Protein AF-A0A1S5Y0Y0-F1 (afdb_monomer_lite)

Foldseek 3Di:
DDDDDDDDDDDPPPPPDPQDQKDKDWDKDKDKDADDDDPDDDPWPRIKIKIWIWMWIQGSVFKIKIWIWIAMDIDDDPDDDRIWIWIWIGGPQKIKIATWDQDDPDCVPSNPFIFGGIWMWGHPDPDIDIDDDGWSDDWDDADPVVRRNTDDTHD

Sequence (155 aa):
MQATLVFSVLVLAVTLLPAQWVRVNGSFGASADAYRAVGNTARLPSETYRAVGRLSFVLADQIELPIELYLNSGQIGFQQPFNQFGITPRFGWLQLYGGWYSARVSDFTFGDLRILGGGAELSPGAFRLAVHYGYTRQARDPDTAYAFFGEYRRR

Structure (mmCIF, N/CA/C/O backbone):
data_AF-A0A1S5Y0Y0-F1
#
_entry.id   AF-A0A1S5Y0Y0-F1
#
loop_
_atom_site.group_PDB
_atom_site.id
_atom_site.type_symbol
_atom_site.label_atom_id
_atom_site.label_alt_id
_atom_site.label_comp_id
_atom_site.label_asym_id
_atom_site.label_entity_id
_atom_site.label_seq_id
_atom_site.pdbx_PDB_ins_code
_atom_site.Cartn_x
_atom_site.Cartn_y
_atom_site.Cartn_z
_atom_site.occupancy
_atom_site.B_iso_or_equiv
_atom_site.auth_seq_id
_atom_site.auth_comp_id
_atom_site.auth_asym_id
_atom_site.auth_atom_id
_atom_site.pdbx_PDB_model_num
ATOM 1 N N . MET A 1 1 ? 33.604 -34.747 51.280 1.00 46.19 1 MET A N 1
ATOM 2 C CA . MET A 1 1 ? 33.579 -33.286 51.031 1.00 46.19 1 MET A CA 1
ATOM 3 C C . MET A 1 1 ? 33.820 -33.123 49.532 1.00 46.19 1 MET A C 1
ATOM 5 O O . MET A 1 1 ? 34.779 -33.714 49.075 1.00 46.19 1 MET A O 1
ATOM 9 N N . GLN A 1 2 ? 32.993 -32.510 48.687 1.00 40.50 2 GLN A N 1
ATOM 10 C CA . GLN A 1 2 ? 32.084 -31.370 48.833 1.00 40.50 2 GLN A CA 1
ATOM 11 C C . GLN A 1 2 ? 30.900 -31.533 47.856 1.00 40.50 2 GLN A C 1
ATOM 13 O O . GLN A 1 2 ? 31.085 -32.039 46.753 1.00 40.50 2 GLN A O 1
ATOM 18 N N . ALA A 1 3 ? 29.704 -31.099 48.256 1.00 42.03 3 ALA A N 1
ATOM 19 C CA . ALA A 1 3 ? 28.566 -30.923 47.356 1.00 42.03 3 ALA A CA 1
ATOM 20 C C . ALA A 1 3 ? 28.472 -29.433 47.003 1.00 42.03 3 ALA A C 1
ATOM 22 O O . ALA A 1 3 ? 28.347 -28.601 47.902 1.00 42.03 3 ALA A O 1
ATOM 23 N N . THR A 1 4 ? 28.568 -29.093 45.719 1.00 48.62 4 THR A N 1
ATOM 24 C CA . THR A 1 4 ? 28.483 -27.706 45.243 1.00 48.62 4 THR A CA 1
ATOM 25 C C . THR A 1 4 ? 27.043 -27.410 44.836 1.00 48.62 4 THR A C 1
ATOM 27 O O . THR A 1 4 ? 26.561 -27.922 43.828 1.00 48.62 4 THR A O 1
ATOM 30 N N . LEU A 1 5 ? 26.347 -26.594 45.629 1.00 44.22 5 LEU A N 1
ATOM 31 C CA . LEU A 1 5 ? 25.025 -26.055 45.305 1.00 44.22 5 LEU A CA 1
ATOM 32 C C . LEU A 1 5 ? 25.194 -24.759 44.505 1.00 44.22 5 LEU A C 1
ATOM 34 O O . LEU A 1 5 ? 25.691 -23.764 45.029 1.00 44.22 5 LEU A O 1
ATOM 38 N N . VAL A 1 6 ? 24.771 -24.771 43.241 1.00 47.75 6 VAL A N 1
ATOM 39 C CA . VAL A 1 6 ? 24.681 -23.568 42.405 1.00 47.75 6 VAL A CA 1
ATOM 40 C C . VAL A 1 6 ? 23.259 -23.026 42.518 1.00 47.75 6 VAL A C 1
ATOM 42 O O . VAL A 1 6 ? 22.316 -23.631 42.015 1.00 47.75 6 VAL A O 1
ATOM 45 N N . PHE A 1 7 ? 23.103 -21.887 43.191 1.00 43.25 7 PHE A N 1
ATOM 46 C CA . PHE A 1 7 ? 21.859 -21.120 43.189 1.00 43.25 7 PHE A CA 1
ATOM 47 C C . PHE A 1 7 ? 21.900 -20.106 42.046 1.00 43.25 7 PHE A C 1
ATOM 49 O O . PHE A 1 7 ? 22.668 -19.146 42.079 1.00 43.25 7 PHE A O 1
ATOM 56 N N . SER A 1 8 ? 21.069 -20.316 41.028 1.00 40.03 8 SER A N 1
ATOM 57 C CA . SER A 1 8 ? 20.853 -19.356 39.945 1.00 40.03 8 SER A CA 1
ATOM 58 C C . SER A 1 8 ? 19.595 -18.547 40.252 1.00 40.03 8 SER A C 1
ATOM 60 O O . SER A 1 8 ? 18.484 -19.061 40.147 1.00 40.03 8 SER A O 1
ATOM 62 N N . VAL A 1 9 ? 19.754 -17.285 40.652 1.00 49.72 9 VAL A N 1
ATOM 63 C CA . VAL A 1 9 ? 18.627 -16.354 40.794 1.00 49.72 9 VAL A CA 1
ATOM 64 C C . VAL A 1 9 ? 18.427 -15.652 39.455 1.00 49.72 9 VAL A C 1
ATOM 66 O O . VAL A 1 9 ? 19.238 -14.823 39.049 1.00 49.72 9 VAL A O 1
ATOM 69 N N . LEU A 1 10 ? 17.349 -16.004 38.754 1.00 44.25 10 LEU A N 1
ATOM 70 C CA . LEU A 1 10 ? 16.913 -15.311 37.547 1.00 44.25 10 LEU A CA 1
ATOM 71 C C . LEU A 1 10 ? 16.090 -14.083 37.964 1.00 44.25 10 LEU A C 1
ATOM 73 O O . LEU A 1 10 ? 14.922 -14.206 38.328 1.00 44.25 10 LEU A O 1
ATOM 77 N N . VAL A 1 11 ? 16.694 -12.895 37.932 1.00 50.72 11 VAL A N 1
ATOM 78 C CA . VAL A 1 11 ? 15.962 -11.635 38.127 1.00 50.72 11 VAL A CA 1
ATOM 79 C C . VAL A 1 11 ? 15.317 -11.249 36.799 1.00 50.72 11 VAL A C 1
ATOM 81 O O . VAL A 1 11 ? 15.980 -10.749 35.892 1.00 50.72 11 VAL A O 1
ATOM 84 N N . LEU A 1 12 ? 14.014 -11.501 36.675 1.00 46.00 12 LEU A N 1
ATOM 85 C CA . LEU A 1 12 ? 13.221 -11.062 35.533 1.00 46.00 12 LEU A CA 1
ATOM 86 C C . LEU A 1 12 ? 12.853 -9.580 35.727 1.00 46.00 12 LEU A C 1
ATOM 88 O O . LEU A 1 12 ? 11.825 -9.248 36.315 1.00 46.00 12 LEU A O 1
ATOM 92 N N . ALA A 1 13 ? 13.714 -8.671 35.273 1.00 51.59 13 ALA A N 1
ATOM 93 C CA . ALA A 1 13 ? 13.368 -7.257 35.191 1.00 51.59 13 ALA A CA 1
ATOM 94 C C . ALA A 1 13 ? 12.415 -7.050 34.003 1.00 51.59 13 ALA A C 1
ATOM 96 O O . ALA A 1 13 ? 12.849 -6.920 32.860 1.00 51.59 13 ALA A O 1
ATOM 97 N N . VAL A 1 14 ? 11.106 -7.043 34.263 1.00 52.84 14 VAL A N 1
ATOM 98 C CA . VAL A 1 14 ? 10.107 -6.593 33.285 1.00 52.84 14 VAL A CA 1
ATOM 99 C C . VAL A 1 14 ? 10.161 -5.068 33.259 1.00 52.84 14 VAL A C 1
ATOM 101 O O . VAL A 1 14 ? 9.486 -4.386 34.026 1.00 52.84 14 VAL A O 1
ATOM 104 N N . THR A 1 15 ? 11.025 -4.514 32.415 1.00 54.38 15 THR A N 1
ATOM 105 C CA . THR A 1 15 ? 11.020 -3.083 32.117 1.00 54.38 15 THR A CA 1
ATOM 106 C C . THR A 1 15 ? 9.805 -2.775 31.246 1.00 54.38 15 THR A C 1
ATOM 108 O O . THR A 1 15 ? 9.744 -3.136 30.073 1.00 54.38 15 THR A O 1
ATOM 111 N N . LEU A 1 16 ? 8.809 -2.107 31.830 1.00 56.38 16 LEU A N 1
ATOM 112 C CA . LEU A 1 16 ? 7.716 -1.493 31.081 1.00 56.38 16 LEU A CA 1
ATOM 113 C C . LEU A 1 16 ? 8.324 -0.373 30.226 1.00 56.38 16 LEU A C 1
ATOM 115 O O . LEU A 1 16 ? 8.616 0.711 30.731 1.00 56.38 16 LEU A O 1
ATOM 119 N N . LEU A 1 17 ? 8.594 -0.657 28.949 1.00 61.50 17 LEU A N 1
ATOM 120 C CA . LEU A 1 17 ? 9.034 0.365 28.003 1.00 61.50 17 LEU A CA 1
ATOM 121 C C . LEU A 1 17 ? 7.972 1.478 27.976 1.00 61.50 17 LEU A C 1
ATOM 123 O O . LEU A 1 17 ? 6.784 1.164 27.863 1.00 61.50 17 LEU A O 1
ATOM 127 N N . PRO A 1 18 ? 8.360 2.761 28.094 1.00 58.91 18 PRO A N 1
ATOM 128 C CA . PRO A 1 18 ? 7.404 3.856 28.019 1.00 58.91 18 PRO A CA 1
ATOM 129 C C . PRO A 1 18 ? 6.663 3.771 26.685 1.00 58.91 18 PRO A C 1
ATOM 131 O O . PRO A 1 18 ? 7.292 3.566 25.643 1.00 58.91 18 PRO A O 1
ATOM 134 N N . ALA A 1 19 ? 5.334 3.902 26.729 1.00 59.78 19 ALA A N 1
ATOM 135 C CA . ALA A 1 19 ? 4.486 3.901 25.545 1.00 59.78 19 ALA A CA 1
ATOM 136 C C . ALA A 1 19 ? 5.020 4.944 24.554 1.00 59.78 19 ALA A C 1
ATOM 138 O O . ALA A 1 19 ? 4.961 6.150 24.801 1.00 59.78 19 ALA A O 1
ATOM 139 N N . GLN A 1 20 ? 5.615 4.471 23.462 1.00 68.06 20 GLN A N 1
ATOM 140 C CA . GLN A 1 20 ? 6.183 5.332 22.437 1.00 68.06 20 GLN A CA 1
ATOM 141 C C . GLN A 1 20 ? 5.007 5.955 21.691 1.00 68.06 20 GLN A C 1
ATOM 143 O O . GLN A 1 20 ? 4.276 5.257 20.996 1.00 68.06 20 GLN A O 1
ATOM 148 N N . TRP A 1 21 ? 4.786 7.260 21.862 1.00 71.88 21 TRP A N 1
ATOM 149 C CA . TRP A 1 21 ? 3.618 7.936 21.282 1.00 71.88 21 TRP A CA 1
ATOM 150 C C . TRP A 1 21 ? 3.587 7.861 19.755 1.00 71.88 21 TRP A C 1
ATOM 152 O O . TRP A 1 21 ? 2.508 7.871 19.167 1.00 71.88 21 TRP A O 1
ATOM 162 N N . VAL A 1 22 ? 4.756 7.737 19.122 1.00 83.25 22 VAL A N 1
ATOM 163 C CA . VAL A 1 22 ? 4.897 7.478 17.691 1.00 83.25 22 VAL A CA 1
ATOM 164 C C . VAL A 1 22 ? 6.012 6.460 17.481 1.00 83.25 22 VAL A C 1
ATOM 166 O O . VAL A 1 22 ? 7.148 6.673 17.902 1.00 83.25 22 VAL A O 1
ATOM 169 N N . ARG A 1 23 ? 5.694 5.368 16.794 1.00 86.38 23 ARG A N 1
ATOM 170 C CA . ARG A 1 23 ? 6.641 4.368 16.306 1.00 86.38 23 ARG A CA 1
ATOM 171 C C . ARG A 1 23 ? 6.559 4.345 14.788 1.00 86.38 23 ARG A C 1
ATOM 173 O O . ARG A 1 23 ? 5.473 4.284 14.226 1.00 86.38 23 ARG A O 1
ATOM 180 N N . VAL A 1 24 ? 7.705 4.378 14.121 1.00 86.81 24 VAL A N 1
ATOM 181 C CA . VAL A 1 24 ? 7.774 4.306 12.659 1.00 86.81 24 VAL A CA 1
ATOM 182 C C . VAL A 1 24 ? 8.566 3.071 12.282 1.00 86.81 24 VAL A C 1
ATOM 184 O O . VAL A 1 24 ? 9.714 2.921 12.690 1.00 86.81 24 VAL A O 1
ATOM 187 N N . ASN A 1 25 ? 7.946 2.192 11.506 1.00 88.69 25 ASN A N 1
ATOM 188 C CA . ASN A 1 25 ? 8.585 1.020 10.929 1.00 88.69 25 ASN A CA 1
ATOM 189 C C . ASN A 1 25 ? 8.506 1.121 9.413 1.00 88.69 25 ASN A C 1
ATOM 191 O O . ASN A 1 25 ? 7.572 1.701 8.873 1.00 88.69 25 ASN A O 1
ATOM 195 N N . GLY A 1 26 ? 9.454 0.540 8.697 1.00 87.00 26 GLY A N 1
ATOM 196 C CA . GLY A 1 26 ? 9.364 0.544 7.251 1.00 87.00 26 GLY A CA 1
ATOM 197 C C . GLY A 1 26 ? 10.529 -0.129 6.567 1.00 87.00 26 GLY A C 1
ATOM 198 O O . GLY A 1 26 ? 11.537 -0.463 7.183 1.00 87.00 26 GLY A O 1
ATOM 199 N N . SER A 1 27 ? 10.370 -0.311 5.266 1.00 89.88 27 SER A N 1
ATOM 200 C CA . SER A 1 27 ? 11.397 -0.811 4.369 1.00 89.88 27 SER A CA 1
ATOM 201 C C . SER A 1 27 ? 11.421 0.061 3.127 1.00 89.88 27 SER A C 1
ATOM 203 O O . SER A 1 27 ? 10.373 0.333 2.539 1.00 89.88 27 SER A O 1
ATOM 205 N N . PHE A 1 28 ? 12.612 0.446 2.698 1.00 89.31 28 PHE A N 1
ATOM 206 C CA . PHE A 1 28 ? 12.827 1.079 1.409 1.00 89.31 28 PHE A CA 1
ATOM 207 C C . PHE A 1 28 ? 13.798 0.217 0.607 1.00 89.31 28 PHE A C 1
ATOM 209 O O . PHE A 1 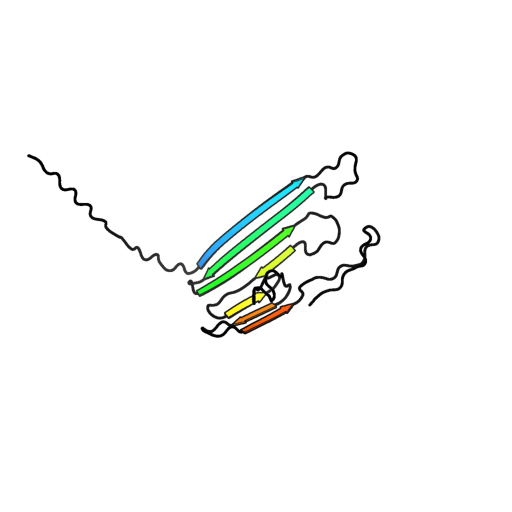28 ? 14.844 -0.175 1.119 1.00 89.31 28 PHE A O 1
ATOM 216 N N . GLY A 1 29 ? 13.443 -0.099 -0.633 1.00 89.00 29 GLY A N 1
ATOM 217 C CA . GLY A 1 29 ? 14.271 -0.870 -1.549 1.00 89.00 29 GLY A CA 1
ATOM 218 C C . GLY A 1 29 ? 14.333 -0.186 -2.903 1.00 89.00 29 GLY A C 1
ATOM 219 O O . GLY A 1 29 ? 13.307 0.226 -3.432 1.00 89.00 29 GLY A O 1
ATOM 220 N N . ALA A 1 30 ? 15.527 -0.086 -3.475 1.00 88.38 30 ALA A N 1
ATOM 221 C CA . ALA A 1 30 ? 15.737 0.385 -4.836 1.00 88.38 30 ALA A CA 1
ATOM 222 C C . ALA A 1 30 ? 16.521 -0.670 -5.623 1.00 88.38 30 ALA A C 1
ATOM 224 O O . ALA A 1 30 ? 17.383 -1.349 -5.070 1.00 88.38 30 ALA A O 1
ATOM 225 N N . SER A 1 31 ? 16.212 -0.823 -6.906 1.00 85.50 31 SER A N 1
ATOM 226 C CA . SER A 1 31 ? 16.883 -1.754 -7.814 1.00 85.50 31 SER A CA 1
ATOM 227 C C . SER A 1 31 ? 17.039 -1.129 -9.195 1.00 85.50 31 SER A C 1
ATOM 229 O O . SER A 1 31 ? 16.220 -0.304 -9.605 1.00 85.50 31 SER A O 1
ATOM 231 N N . ALA A 1 32 ? 18.108 -1.513 -9.885 1.00 87.06 32 ALA A N 1
ATOM 232 C CA . ALA A 1 32 ? 18.410 -1.097 -11.242 1.00 87.06 32 ALA A CA 1
ATOM 233 C C . ALA A 1 32 ? 18.791 -2.337 -12.055 1.00 87.06 32 ALA A C 1
ATOM 235 O O . ALA A 1 32 ? 19.643 -3.116 -11.628 1.00 87.06 32 ALA A O 1
ATOM 236 N N . ASP A 1 33 ? 18.161 -2.513 -13.209 1.00 84.50 33 ASP A N 1
ATOM 237 C CA . ASP A 1 33 ? 18.356 -3.647 -14.102 1.00 84.50 33 ASP A CA 1
ATOM 238 C C . ASP A 1 33 ? 18.826 -3.134 -15.466 1.00 84.50 33 ASP A C 1
ATOM 240 O O . ASP A 1 33 ? 18.226 -2.213 -16.022 1.00 84.50 33 ASP A O 1
ATOM 244 N N . ALA A 1 34 ? 19.881 -3.739 -16.013 1.00 86.88 34 ALA A N 1
ATOM 245 C CA . ALA A 1 34 ? 20.384 -3.447 -17.353 1.00 86.88 34 ALA A CA 1
ATOM 246 C C . ALA A 1 34 ? 20.162 -4.655 -18.273 1.00 86.88 34 ALA A C 1
ATOM 248 O O . ALA A 1 34 ? 20.489 -5.788 -17.914 1.00 86.88 34 ALA A O 1
ATOM 249 N N . TYR A 1 35 ? 19.619 -4.422 -19.466 1.00 81.50 35 TYR A N 1
ATOM 250 C CA . TYR A 1 35 ? 19.274 -5.466 -20.427 1.00 81.50 35 TYR A CA 1
ATOM 251 C C . TYR A 1 35 ? 19.889 -5.203 -21.804 1.00 81.50 35 TYR A C 1
ATOM 253 O O . TYR A 1 35 ? 19.818 -4.101 -22.345 1.00 81.50 35 TYR A O 1
ATOM 261 N N . ARG A 1 36 ? 20.453 -6.254 -22.414 1.00 85.81 36 ARG A N 1
ATOM 262 C CA . ARG A 1 36 ? 20.989 -6.219 -23.781 1.00 85.81 36 ARG A CA 1
ATOM 263 C C . ARG A 1 36 ? 20.561 -7.460 -24.557 1.00 85.81 36 ARG A C 1
ATOM 265 O O . ARG A 1 36 ? 20.884 -8.576 -24.162 1.00 85.81 36 ARG A O 1
ATOM 272 N N . ALA A 1 37 ? 19.895 -7.262 -25.693 1.00 83.75 37 ALA A N 1
ATOM 273 C CA . ALA A 1 37 ? 19.599 -8.334 -26.640 1.00 83.75 37 ALA A CA 1
ATOM 274 C C . ALA A 1 37 ? 20.729 -8.463 -27.675 1.00 83.75 37 ALA A C 1
ATOM 276 O O . ALA A 1 37 ? 21.220 -7.461 -28.192 1.00 83.75 37 ALA A O 1
ATOM 277 N N . VAL A 1 38 ? 21.136 -9.695 -27.987 1.00 83.06 38 VAL A N 1
ATOM 278 C CA . VAL A 1 38 ? 22.095 -10.003 -29.060 1.00 83.06 38 VAL A CA 1
ATOM 279 C C . VAL A 1 38 ? 21.413 -10.952 -30.038 1.00 83.06 38 VAL A C 1
ATOM 281 O O . VAL A 1 38 ? 20.886 -11.982 -29.628 1.00 83.06 38 VAL A O 1
ATOM 284 N N . GLY A 1 39 ? 21.386 -10.590 -31.322 1.00 82.50 39 GLY A N 1
ATOM 285 C CA . GLY A 1 39 ? 20.808 -11.419 -32.388 1.00 82.50 39 GLY A CA 1
ATOM 286 C C . GLY A 1 39 ? 19.275 -11.420 -32.491 1.00 82.50 39 GLY A C 1
ATOM 287 O O . GLY A 1 39 ? 18.755 -11.996 -33.436 1.00 82.50 39 GLY A O 1
ATOM 288 N N . ASN A 1 40 ? 18.555 -10.752 -31.582 1.00 81.38 40 ASN A N 1
ATOM 289 C CA . ASN A 1 40 ? 17.092 -10.611 -31.591 1.00 81.38 40 ASN A CA 1
ATOM 290 C C . ASN A 1 40 ? 16.680 -9.158 -31.298 1.00 81.38 40 ASN A C 1
ATOM 292 O O . ASN A 1 40 ? 17.439 -8.410 -30.681 1.00 81.38 40 ASN A O 1
ATOM 296 N N . THR A 1 41 ? 15.459 -8.767 -31.677 1.00 76.31 41 THR A N 1
ATOM 297 C CA . THR A 1 41 ? 14.877 -7.467 -31.298 1.00 76.31 41 THR A CA 1
ATOM 298 C C . THR A 1 41 ? 14.707 -7.377 -29.779 1.00 76.31 41 THR A C 1
ATOM 300 O O . THR A 1 41 ? 14.178 -8.306 -29.163 1.00 76.31 41 THR A O 1
ATOM 303 N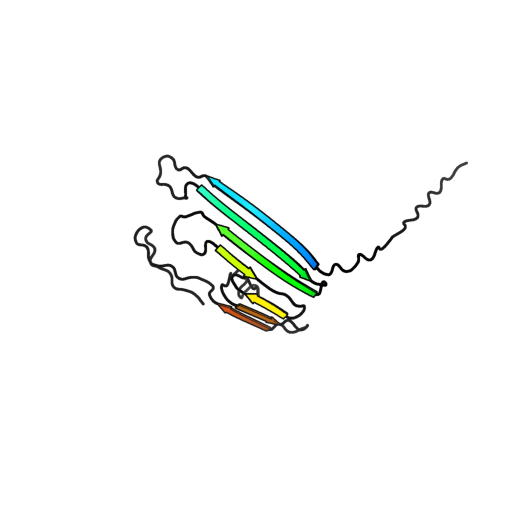 N . ALA A 1 42 ? 15.130 -6.265 -29.172 1.00 73.19 42 ALA A N 1
ATOM 304 C CA . ALA A 1 42 ? 15.018 -6.052 -27.731 1.00 73.19 42 ALA A CA 1
ATOM 305 C C . ALA A 1 42 ? 13.550 -6.085 -27.271 1.00 73.19 42 ALA A C 1
ATOM 307 O O . ALA A 1 42 ? 12.695 -5.418 -27.847 1.00 73.19 42 ALA A O 1
ATOM 308 N N . ARG A 1 43 ? 13.267 -6.887 -26.235 1.00 72.12 43 ARG A N 1
ATOM 309 C CA . ARG A 1 43 ? 11.924 -7.064 -25.644 1.00 72.12 43 ARG A CA 1
ATOM 310 C C . ARG A 1 43 ? 11.805 -6.519 -24.222 1.00 72.12 43 ARG A C 1
ATOM 312 O O . ARG A 1 43 ? 10.731 -6.611 -23.639 1.00 72.12 43 ARG A O 1
ATOM 319 N N . LEU A 1 44 ? 12.901 -5.993 -23.671 1.00 72.94 44 LEU A N 1
ATOM 320 C CA . LEU A 1 44 ? 12.983 -5.304 -22.378 1.00 72.94 44 LEU A CA 1
ATOM 321 C C . LEU A 1 44 ? 13.728 -3.972 -22.579 1.00 72.94 44 LEU A C 1
ATOM 323 O O . LEU A 1 44 ? 14.578 -3.903 -23.476 1.00 72.94 44 LEU A O 1
ATOM 327 N N . PRO A 1 45 ? 13.387 -2.916 -21.817 1.00 74.88 45 PRO A N 1
ATOM 328 C CA . PRO A 1 45 ? 14.089 -1.646 -21.919 1.00 74.88 45 PRO A CA 1
ATOM 329 C C . PRO A 1 45 ? 15.540 -1.857 -21.494 1.00 74.88 45 PRO A C 1
ATOM 331 O O . PRO A 1 45 ? 15.814 -2.687 -20.626 1.00 74.88 45 PRO A O 1
ATOM 334 N N . SER A 1 46 ? 16.470 -1.124 -22.104 1.00 77.12 46 SER A N 1
ATOM 335 C CA . SER A 1 46 ? 17.904 -1.293 -21.840 1.00 77.12 46 SER A CA 1
ATOM 336 C C . SER A 1 46 ? 18.272 -1.035 -20.383 1.00 77.12 46 SER A C 1
ATOM 338 O O . SER A 1 46 ? 19.202 -1.653 -19.875 1.00 77.12 46 SER A O 1
ATOM 340 N N . GLU A 1 47 ? 17.533 -0.150 -19.717 1.00 80.81 47 GLU A N 1
ATOM 341 C CA . GLU A 1 47 ? 17.711 0.207 -18.316 1.00 80.81 47 GLU A CA 1
ATOM 342 C C . GLU A 1 47 ? 16.336 0.315 -17.650 1.00 80.81 47 GLU A C 1
ATOM 344 O O . GLU A 1 47 ? 15.399 0.890 -18.206 1.00 80.81 47 GLU A O 1
ATOM 349 N N . THR A 1 48 ? 16.191 -0.275 -16.468 1.00 81.44 48 THR A N 1
ATOM 350 C CA . THR A 1 48 ? 14.977 -0.211 -15.650 1.00 81.44 48 THR A CA 1
ATOM 351 C C . THR A 1 48 ? 15.360 0.119 -14.222 1.00 81.44 48 THR A C 1
ATOM 353 O O . THR A 1 48 ? 16.184 -0.568 -13.630 1.00 81.44 48 THR A O 1
ATOM 356 N N . TYR A 1 49 ? 14.732 1.136 -13.643 1.00 84.62 49 TYR A N 1
ATOM 357 C CA . TYR A 1 49 ? 14.917 1.512 -12.245 1.00 84.62 49 TYR A CA 1
ATOM 358 C C . TYR A 1 49 ? 13.606 1.313 -11.489 1.00 84.62 49 TYR A C 1
ATOM 360 O O . TYR A 1 49 ? 12.539 1.713 -11.955 1.00 84.62 49 TYR A O 1
ATOM 368 N N . ARG A 1 50 ? 13.673 0.697 -10.311 1.00 85.06 50 ARG A N 1
ATOM 369 C CA . ARG A 1 50 ? 12.511 0.427 -9.457 1.00 85.06 50 ARG A CA 1
ATOM 370 C C . ARG A 1 50 ? 12.814 0.873 -8.039 1.00 85.06 50 ARG A C 1
ATOM 372 O O . ARG A 1 50 ? 13.877 0.549 -7.518 1.00 85.06 50 ARG A O 1
ATOM 379 N N . ALA A 1 51 ? 11.877 1.559 -7.401 1.00 86.06 51 ALA A N 1
ATOM 380 C CA . ALA A 1 51 ? 11.946 1.918 -5.992 1.00 86.06 51 ALA A CA 1
ATOM 381 C C . ALA A 1 51 ? 10.635 1.554 -5.289 1.00 86.06 51 ALA A C 1
ATOM 383 O O . ALA A 1 51 ? 9.547 1.799 -5.803 1.00 86.06 51 ALA A O 1
ATOM 384 N N . VAL A 1 52 ? 10.740 0.959 -4.107 1.00 87.06 52 VAL A N 1
ATOM 385 C CA . VAL A 1 52 ? 9.613 0.511 -3.292 1.00 87.06 52 VAL A CA 1
ATOM 386 C C . VAL A 1 52 ? 9.824 1.004 -1.872 1.00 87.06 52 VAL A C 1
ATOM 388 O O . VAL A 1 52 ? 10.769 0.599 -1.200 1.00 87.06 52 VAL A O 1
ATOM 391 N N . GLY A 1 53 ? 8.936 1.873 -1.412 1.00 88.00 53 GLY A N 1
ATOM 392 C CA . GLY A 1 53 ? 8.856 2.326 -0.032 1.00 88.00 53 GLY A CA 1
ATOM 393 C C . GLY A 1 53 ? 7.617 1.753 0.643 1.00 88.00 53 GLY A C 1
ATOM 394 O O . GLY A 1 53 ? 6.517 1.828 0.104 1.00 88.00 53 GLY A O 1
ATOM 395 N N . ARG A 1 54 ? 7.788 1.197 1.838 1.00 89.00 54 ARG A N 1
ATOM 396 C CA . ARG A 1 54 ? 6.701 0.827 2.746 1.00 89.00 54 ARG A CA 1
ATOM 397 C C . ARG A 1 54 ? 6.997 1.454 4.093 1.00 89.00 54 ARG A C 1
ATOM 399 O O . ARG A 1 54 ? 8.028 1.148 4.681 1.00 89.00 54 ARG A O 1
ATOM 406 N N . LEU A 1 55 ? 6.127 2.333 4.561 1.00 88.44 55 LEU A N 1
ATOM 407 C CA . LEU A 1 55 ? 6.252 3.010 5.847 1.00 88.44 55 LEU A CA 1
ATOM 408 C C . LEU A 1 55 ? 4.990 2.722 6.651 1.00 88.44 55 LEU A C 1
ATOM 410 O O . LEU A 1 55 ? 3.903 2.901 6.133 1.00 88.44 55 LEU A O 1
ATOM 414 N N . SER A 1 56 ? 5.109 2.282 7.894 1.00 87.81 56 SER A N 1
ATOM 415 C CA . SER A 1 56 ? 4.004 2.114 8.835 1.00 87.81 56 SER A CA 1
ATOM 416 C C . SER A 1 56 ? 4.247 3.022 10.032 1.00 87.81 56 SER A C 1
ATOM 418 O O . SER A 1 56 ? 5.229 2.861 10.763 1.00 87.81 56 SER A O 1
ATOM 420 N N . PHE A 1 57 ? 3.369 4.008 10.201 1.00 86.81 57 PHE A N 1
ATOM 421 C CA . PHE A 1 57 ? 3.354 4.875 11.374 1.00 86.81 57 PHE A CA 1
ATOM 422 C C . PHE A 1 57 ? 2.347 4.318 12.376 1.00 86.81 57 PHE A C 1
ATOM 424 O O . PHE A 1 57 ? 1.157 4.251 12.088 1.00 86.81 57 PHE A O 1
ATOM 431 N N . VAL A 1 58 ? 2.822 3.942 13.555 1.00 86.38 58 VAL A N 1
ATOM 432 C CA . VAL A 1 58 ? 2.000 3.502 14.678 1.00 86.38 58 VAL A CA 1
ATOM 433 C C . VAL A 1 58 ? 1.946 4.639 15.691 1.00 86.38 58 VAL A C 1
ATOM 435 O O . VAL A 1 58 ? 2.971 5.013 16.260 1.00 86.38 58 VAL A O 1
ATOM 438 N N . LEU A 1 59 ? 0.766 5.216 15.901 1.00 83.88 59 LEU A N 1
ATOM 439 C CA . LEU A 1 59 ? 0.540 6.271 16.885 1.00 83.88 59 LEU A CA 1
ATOM 440 C C . LEU A 1 59 ? -0.186 5.681 18.094 1.00 83.88 59 LEU A C 1
ATOM 442 O O . LEU A 1 59 ? -1.253 5.076 17.954 1.00 83.88 59 LEU A O 1
ATOM 446 N N . ALA A 1 60 ? 0.402 5.882 19.275 1.00 79.56 60 ALA A N 1
ATOM 447 C CA . ALA A 1 60 ? -0.135 5.482 20.577 1.00 79.56 60 ALA A CA 1
ATOM 448 C C . ALA A 1 60 ? -0.656 4.027 20.642 1.00 79.56 60 ALA A C 1
ATOM 450 O O . ALA A 1 60 ? -1.629 3.758 21.340 1.00 79.56 60 ALA A O 1
ATOM 451 N N . ASP A 1 61 ? -0.048 3.110 19.877 1.00 74.44 61 ASP A N 1
ATOM 452 C CA . ASP A 1 61 ? -0.437 1.694 19.720 1.00 74.44 61 ASP A CA 1
ATOM 453 C C . ASP A 1 61 ? -1.904 1.438 19.291 1.00 74.44 61 ASP A C 1
ATOM 455 O O . ASP A 1 61 ? -2.366 0.299 19.281 1.00 74.44 61 ASP A O 1
ATOM 459 N N . GLN A 1 62 ? -2.645 2.480 18.902 1.00 75.81 62 GLN A N 1
ATOM 460 C CA . GLN A 1 62 ? -4.065 2.399 18.531 1.00 75.81 62 GLN A CA 1
ATOM 461 C C . GLN A 1 62 ? -4.307 2.655 17.045 1.00 75.81 62 GLN A C 1
ATOM 463 O O . GLN A 1 62 ? -5.287 2.160 16.480 1.00 75.81 62 GLN A O 1
ATOM 468 N N . ILE A 1 63 ? -3.435 3.454 16.429 1.00 80.50 63 ILE A N 1
ATOM 469 C CA . ILE A 1 63 ? -3.588 3.914 15.054 1.00 80.50 63 ILE A CA 1
ATOM 470 C C . ILE A 1 63 ? -2.394 3.429 14.251 1.00 80.50 63 ILE A C 1
ATOM 472 O O . ILE A 1 63 ? -1.263 3.788 14.565 1.00 80.50 63 ILE A O 1
ATOM 476 N N . GLU A 1 64 ? -2.646 2.655 13.202 1.00 84.12 64 GLU A N 1
ATOM 477 C CA . GLU A 1 64 ? -1.620 2.217 12.259 1.00 84.12 64 GLU A CA 1
ATOM 478 C C . GLU A 1 64 ? -1.871 2.847 10.886 1.00 84.12 64 GLU A C 1
ATOM 480 O O . GLU A 1 64 ? -2.964 2.754 10.331 1.00 84.12 64 GLU A O 1
ATOM 485 N N . LEU A 1 65 ? -0.859 3.509 10.329 1.00 85.38 65 LEU A N 1
ATOM 486 C CA . LEU A 1 65 ? -0.906 4.191 9.038 1.00 85.38 65 LEU A CA 1
ATOM 487 C C . LEU A 1 65 ? 0.178 3.604 8.121 1.00 85.38 65 LEU A C 1
ATOM 489 O O . LEU A 1 65 ? 1.273 4.168 8.024 1.00 85.38 65 LEU A O 1
ATOM 493 N N . PRO A 1 66 ? -0.096 2.471 7.456 1.00 85.94 66 PRO A N 1
ATOM 494 C CA . PRO A 1 66 ? 0.736 1.959 6.387 1.00 85.94 66 PRO A CA 1
ATOM 495 C C . PRO A 1 66 ? 0.571 2.824 5.131 1.00 85.94 66 PRO A C 1
ATOM 497 O O . PRO A 1 66 ? -0.537 3.082 4.648 1.00 85.94 66 PRO A O 1
ATOM 500 N N . ILE A 1 67 ? 1.706 3.254 4.602 1.00 85.25 67 ILE A N 1
ATOM 501 C CA . ILE A 1 67 ? 1.889 4.014 3.378 1.00 85.25 67 ILE A CA 1
ATOM 502 C C . ILE A 1 67 ? 2.784 3.183 2.465 1.00 85.25 67 ILE A C 1
ATOM 504 O O . ILE A 1 67 ? 3.898 2.801 2.834 1.00 85.25 67 ILE A O 1
ATOM 508 N N . GLU A 1 68 ? 2.303 2.930 1.255 1.00 83.81 68 GLU A N 1
ATOM 509 C CA . GLU A 1 68 ? 3.048 2.228 0.217 1.00 83.81 68 GLU A CA 1
ATOM 510 C C . GLU A 1 68 ? 3.316 3.162 -0.957 1.00 83.81 68 GLU A C 1
ATOM 512 O O . GLU A 1 68 ? 2.403 3.812 -1.473 1.00 83.81 68 GLU A O 1
ATOM 517 N N . LEU A 1 69 ? 4.567 3.187 -1.405 1.00 83.88 69 LEU A N 1
ATOM 518 C CA . LEU A 1 69 ? 5.011 3.881 -2.600 1.00 83.88 69 LEU A CA 1
ATOM 519 C C . LEU A 1 69 ? 5.752 2.893 -3.496 1.00 83.88 69 LEU A C 1
ATOM 521 O O . LEU A 1 69 ? 6.753 2.304 -3.096 1.00 83.88 69 LEU A O 1
ATOM 525 N N . TYR A 1 70 ? 5.282 2.736 -4.722 1.00 83.12 70 TYR A N 1
ATOM 526 C CA . TYR A 1 70 ? 5.958 1.965 -5.756 1.00 83.12 70 TYR A CA 1
ATOM 527 C C . TYR A 1 70 ? 6.271 2.899 -6.914 1.00 83.12 70 TYR A C 1
ATOM 529 O O . TYR A 1 70 ? 5.345 3.535 -7.404 1.00 83.12 70 TYR A O 1
ATOM 537 N N . LEU A 1 71 ? 7.534 2.988 -7.328 1.00 79.44 71 LEU A N 1
ATOM 538 C CA . LEU A 1 71 ? 8.007 3.778 -8.464 1.00 79.44 71 LEU A CA 1
ATOM 539 C C . LEU A 1 71 ? 8.765 2.866 -9.433 1.00 79.44 71 LEU A C 1
ATOM 541 O O . LEU A 1 71 ? 9.612 2.078 -9.008 1.00 79.44 71 LEU A O 1
ATOM 545 N N . ASN A 1 72 ? 8.498 2.982 -10.730 1.00 76.69 72 ASN A N 1
ATOM 546 C CA . ASN A 1 72 ? 9.172 2.199 -11.765 1.00 7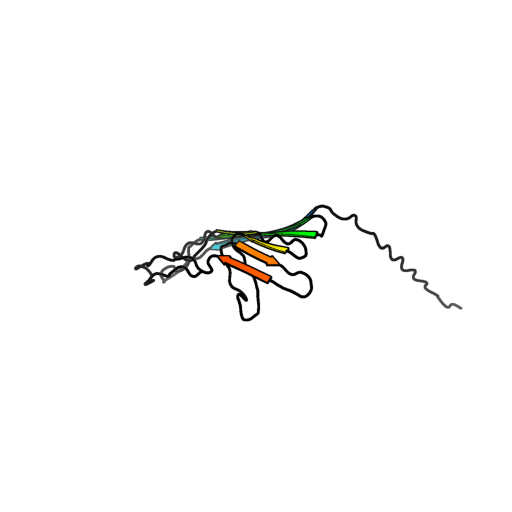6.69 72 ASN A CA 1
ATOM 547 C C . ASN A 1 72 ? 9.370 3.033 -13.042 1.00 76.69 72 ASN A C 1
ATOM 549 O O . ASN A 1 72 ? 8.445 3.705 -13.494 1.00 76.69 72 ASN A O 1
ATOM 553 N N . SER A 1 73 ? 10.571 2.981 -13.621 1.00 73.06 73 SER A N 1
ATOM 554 C CA . SER A 1 73 ? 10.949 3.693 -14.849 1.00 73.06 73 SER A CA 1
ATOM 555 C C . SER A 1 73 ? 11.084 2.799 -1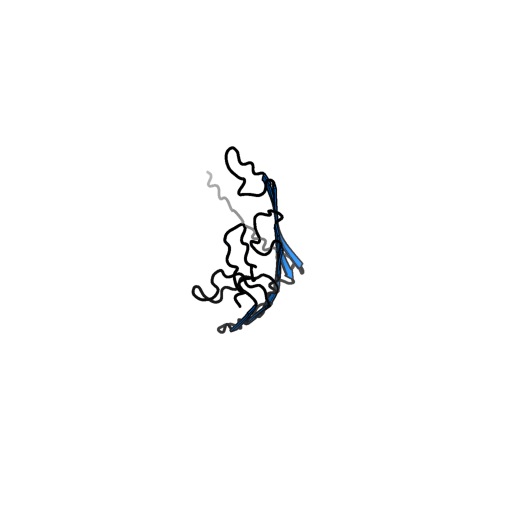6.089 1.00 73.06 73 SER A C 1
ATOM 557 O O . SER A 1 73 ? 11.294 3.318 -17.183 1.00 73.06 73 SER A O 1
ATOM 559 N N . GLY A 1 74 ? 10.966 1.474 -15.955 1.00 64.19 74 GLY A N 1
ATOM 560 C CA . GLY A 1 74 ? 11.096 0.541 -17.076 1.00 64.19 74 GLY A CA 1
ATOM 561 C C . GLY A 1 74 ? 9.946 0.671 -18.077 1.00 64.19 74 GLY A C 1
ATOM 562 O O . GLY A 1 74 ? 8.832 0.228 -17.809 1.00 64.19 74 GLY A O 1
ATOM 563 N N . GLN A 1 75 ? 10.215 1.255 -19.248 1.00 56.81 75 GLN A N 1
ATOM 564 C CA . GLN A 1 75 ? 9.269 1.367 -20.363 1.00 56.81 75 GLN A CA 1
ATOM 565 C C . GLN A 1 75 ? 9.436 0.224 -21.367 1.00 56.81 75 GLN A C 1
ATOM 567 O O . GLN A 1 75 ? 10.345 0.291 -22.186 1.00 56.81 75 GLN A O 1
ATOM 572 N N . ILE A 1 76 ? 8.524 -0.755 -21.393 1.00 47.25 76 ILE A N 1
ATOM 573 C CA . ILE A 1 76 ? 8.126 -1.411 -22.653 1.00 47.25 76 ILE A CA 1
ATOM 574 C C . ILE A 1 76 ? 6.619 -1.617 -22.667 1.00 47.25 76 ILE A C 1
ATOM 576 O O . ILE A 1 76 ? 6.076 -2.450 -21.944 1.00 47.25 76 ILE A O 1
ATOM 580 N N . GLY A 1 77 ? 5.961 -0.851 -23.538 1.00 51.44 77 GLY A N 1
ATOM 581 C CA . GLY A 1 77 ? 4.522 -0.913 -23.762 1.00 51.44 77 GLY A CA 1
ATOM 582 C C . GLY A 1 77 ? 3.711 -0.334 -22.604 1.00 51.44 77 GLY A C 1
ATOM 583 O O . GLY A 1 77 ? 4.142 -0.315 -21.456 1.00 51.44 77 GLY A O 1
ATOM 584 N N . PHE A 1 78 ? 2.514 0.154 -22.914 1.00 48.38 78 PHE A N 1
ATOM 585 C CA . PHE A 1 78 ? 1.557 0.800 -22.010 1.00 48.38 78 PHE A CA 1
ATOM 586 C C . PHE A 1 78 ? 0.986 -0.139 -20.918 1.00 48.38 78 PHE A C 1
ATOM 588 O O . PHE A 1 78 ? -0.228 -0.291 -20.765 1.00 48.38 78 PHE A O 1
ATOM 595 N N . GLN A 1 79 ? 1.844 -0.793 -20.130 1.00 53.25 79 GLN A N 1
ATOM 596 C CA . GLN A 1 79 ? 1.464 -1.743 -19.091 1.00 53.25 79 GLN A CA 1
ATOM 597 C C . GLN A 1 79 ? 1.383 -1.119 -17.688 1.00 53.25 79 GLN A C 1
ATOM 599 O O . GLN A 1 79 ? 2.114 -1.511 -16.794 1.00 53.25 79 GLN A O 1
ATOM 604 N N . GLN A 1 80 ? 0.398 -0.234 -17.487 1.00 57.81 80 GLN A N 1
ATOM 605 C CA . GLN A 1 80 ? -0.201 0.133 -16.184 1.00 57.81 80 GLN A CA 1
ATOM 606 C C . GLN A 1 80 ? 0.763 0.661 -15.081 1.00 57.81 80 GLN A C 1
ATOM 608 O O . GLN A 1 80 ? 1.957 0.818 -15.296 1.00 57.81 80 GLN A O 1
ATOM 613 N N . PRO A 1 81 ? 0.215 1.149 -13.954 1.00 54.06 81 PRO A N 1
ATOM 614 C CA . PRO A 1 81 ? 0.615 2.412 -13.336 1.00 54.06 81 PRO A CA 1
ATOM 615 C C . PRO A 1 81 ? 2.050 2.359 -12.799 1.00 54.06 81 PRO A C 1
ATOM 617 O O . PRO A 1 81 ? 2.360 1.607 -11.876 1.00 54.06 81 PRO A O 1
ATOM 620 N N . PHE A 1 82 ? 2.893 3.217 -13.364 1.00 60.94 82 PHE A N 1
ATOM 621 C CA . PHE A 1 82 ? 4.323 3.362 -13.066 1.00 60.94 82 PHE A CA 1
ATOM 622 C C . PHE A 1 82 ? 4.566 3.776 -11.616 1.00 60.94 82 PHE A C 1
ATOM 624 O O . PHE A 1 82 ? 5.572 3.386 -11.029 1.00 60.94 82 PHE A O 1
ATOM 631 N N . ASN A 1 83 ? 3.600 4.501 -11.038 1.00 69.31 83 ASN A N 1
ATOM 632 C CA . ASN A 1 83 ? 3.646 4.964 -9.664 1.00 69.31 83 ASN A CA 1
ATOM 633 C C . ASN A 1 83 ? 2.344 4.621 -8.939 1.00 69.31 83 ASN A C 1
ATOM 635 O O . ASN A 1 83 ? 1.274 5.120 -9.298 1.00 69.31 83 ASN A O 1
ATOM 639 N N . GLN A 1 84 ? 2.427 3.772 -7.920 1.00 76.62 84 GLN A N 1
ATOM 640 C CA . GLN A 1 84 ? 1.283 3.424 -7.084 1.00 76.62 84 GLN A CA 1
ATOM 641 C C . GLN A 1 84 ? 1.512 3.966 -5.684 1.00 76.62 84 GLN A C 1
ATOM 643 O O . GLN A 1 84 ? 2.526 3.672 -5.054 1.00 76.62 84 GLN A O 1
ATOM 648 N N . PHE A 1 85 ? 0.552 4.758 -5.223 1.00 83.50 85 PHE A N 1
ATOM 649 C CA . PHE A 1 85 ? 0.514 5.298 -3.877 1.00 83.50 85 PHE A CA 1
ATOM 650 C C . PHE A 1 85 ? -0.765 4.838 -3.192 1.00 83.50 85 PHE A C 1
ATOM 652 O O . PHE A 1 85 ? -1.850 4.942 -3.773 1.00 83.50 85 PHE A O 1
ATOM 659 N N . GLY A 1 86 ? -0.633 4.329 -1.976 1.00 83.19 86 GLY A N 1
ATOM 660 C CA . GLY A 1 86 ? -1.749 3.862 -1.171 1.00 83.19 86 GLY A CA 1
ATOM 661 C C . GLY A 1 86 ? -1.540 4.190 0.294 1.00 83.19 86 GLY A C 1
ATOM 662 O O . GLY A 1 86 ? -0.417 4.139 0.797 1.00 83.19 86 GLY A O 1
ATOM 663 N N . ILE A 1 87 ? -2.637 4.509 0.969 1.00 85.38 87 ILE A N 1
ATOM 664 C CA . ILE A 1 87 ? -2.684 4.678 2.414 1.00 85.38 87 ILE A CA 1
ATOM 665 C C . ILE A 1 87 ? -3.851 3.865 2.959 1.00 85.38 87 ILE A C 1
ATOM 667 O O . ILE A 1 87 ? -4.956 3.908 2.414 1.00 85.38 87 ILE A O 1
ATOM 671 N N . THR A 1 88 ? -3.606 3.104 4.022 1.00 88.50 88 THR A N 1
ATOM 672 C CA . THR A 1 88 ? -4.643 2.260 4.631 1.00 88.50 88 THR A CA 1
ATOM 673 C C . THR A 1 88 ? -4.728 2.493 6.140 1.00 88.50 88 THR A C 1
ATOM 675 O O . THR A 1 88 ? -4.245 1.658 6.902 1.00 88.50 88 THR A O 1
ATOM 678 N N . PRO A 1 89 ? -5.289 3.627 6.607 1.00 85.06 89 PRO A N 1
ATOM 679 C CA . PRO A 1 89 ? -5.384 3.909 8.034 1.00 85.06 89 PRO A CA 1
ATOM 680 C C . PRO A 1 89 ? -6.190 2.859 8.788 1.00 85.06 89 PRO A C 1
ATOM 682 O O . PRO A 1 89 ? -7.310 2.547 8.390 1.00 85.06 89 PRO A O 1
ATOM 685 N N . ARG A 1 90 ? -5.679 2.378 9.918 1.00 87.25 90 ARG A N 1
ATOM 686 C CA . ARG A 1 90 ? -6.383 1.462 10.812 1.00 87.25 90 ARG A CA 1
ATOM 687 C C . ARG A 1 90 ? -6.525 2.072 12.201 1.00 87.25 90 ARG A C 1
ATOM 689 O O . ARG A 1 90 ? -5.536 2.412 12.835 1.00 87.25 90 ARG A O 1
ATOM 696 N N . PHE A 1 91 ? -7.764 2.154 12.672 1.00 85.56 91 PHE A N 1
ATOM 697 C CA . PHE A 1 91 ? -8.194 2.674 13.968 1.00 85.56 91 PHE A CA 1
ATOM 698 C C . PHE A 1 91 ? -8.969 1.583 14.718 1.00 85.56 91 PHE A C 1
ATOM 700 O O . PHE A 1 91 ? -10.199 1.611 14.775 1.00 85.56 91 PHE A O 1
ATOM 707 N N . GLY A 1 92 ? -8.273 0.576 15.253 1.00 85.06 92 GLY A N 1
ATOM 708 C CA . GLY A 1 92 ? -8.902 -0.547 15.962 1.00 85.06 92 GLY A CA 1
ATOM 709 C C . GLY A 1 92 ? -9.941 -1.311 15.122 1.00 85.06 92 GLY A C 1
ATOM 710 O O . GLY A 1 92 ? -9.587 -2.254 14.416 1.00 85.06 92 GLY A O 1
ATOM 711 N N . TRP A 1 93 ? -11.212 -0.900 15.219 1.00 86.44 93 TRP A N 1
ATOM 712 C CA . TRP A 1 93 ? -12.381 -1.456 14.521 1.00 86.44 93 TRP A CA 1
ATOM 713 C C . TRP A 1 93 ? -12.683 -0.815 13.160 1.00 86.44 93 TRP A C 1
ATOM 715 O O . TRP A 1 93 ? -13.510 -1.350 12.426 1.00 86.44 93 TRP A O 1
ATOM 725 N N . LEU A 1 94 ? -12.072 0.322 12.826 1.00 88.00 94 LEU A N 1
ATOM 726 C CA . LEU A 1 94 ? -12.258 0.995 11.540 1.00 88.00 94 LEU A CA 1
ATOM 727 C C . LEU A 1 94 ? -10.968 0.925 10.731 1.00 88.00 94 LEU A C 1
ATOM 729 O O . LEU A 1 94 ? -9.921 1.364 11.195 1.00 88.00 94 LEU A O 1
ATOM 733 N N . GLN A 1 95 ? -11.046 0.445 9.501 1.00 89.94 95 GLN A N 1
ATOM 734 C CA . GLN A 1 95 ? -9.953 0.486 8.543 1.00 89.94 95 GLN A CA 1
ATOM 735 C C . GLN A 1 95 ? -10.407 1.246 7.304 1.00 89.94 95 GLN A C 1
ATOM 737 O O . GLN A 1 95 ? -11.402 0.907 6.676 1.00 89.94 95 GLN A O 1
ATOM 742 N N . LEU A 1 96 ? -9.695 2.309 6.965 1.00 90.62 96 LEU A N 1
ATOM 743 C CA . LEU A 1 96 ? -9.940 3.098 5.770 1.00 90.62 96 LEU A CA 1
ATOM 744 C C . LEU A 1 96 ? -8.926 2.708 4.706 1.00 90.62 96 LEU A C 1
ATOM 746 O O . LEU A 1 96 ? -7.799 2.331 5.010 1.00 90.62 96 LEU A O 1
ATOM 750 N N . TYR A 1 97 ? -9.322 2.836 3.452 1.00 90.31 97 TYR A N 1
ATOM 751 C CA . TYR A 1 97 ? -8.491 2.551 2.298 1.00 90.31 97 TYR A CA 1
ATOM 752 C C . TYR A 1 97 ? -8.545 3.741 1.351 1.00 90.31 97 TYR A C 1
ATOM 754 O O . TYR A 1 97 ? -9.627 4.255 1.059 1.00 90.31 97 TYR A O 1
ATOM 762 N N . GLY A 1 98 ? -7.389 4.165 0.852 1.00 90.06 98 GLY A N 1
ATOM 763 C CA . GLY A 1 98 ? -7.279 5.242 -0.121 1.00 90.06 98 GLY A CA 1
ATOM 764 C C . GLY A 1 98 ? -6.114 5.026 -1.078 1.00 90.06 98 GLY A C 1
ATOM 765 O O . GLY A 1 98 ? -5.026 4.613 -0.677 1.00 90.06 98 GLY A O 1
ATOM 766 N N . GLY A 1 99 ? -6.334 5.330 -2.354 1.00 86.88 99 GLY A N 1
ATOM 767 C CA . GLY A 1 99 ? -5.333 5.153 -3.402 1.00 86.88 99 GLY A CA 1
ATOM 768 C C . GLY A 1 99 ? -5.278 3.708 -3.890 1.00 86.88 99 GLY A C 1
ATOM 769 O O . GLY A 1 99 ? -6.317 3.107 -4.155 1.00 86.88 99 GLY A O 1
ATOM 770 N N . TRP A 1 100 ? -4.069 3.172 -4.048 1.00 82.56 100 TRP A N 1
ATOM 771 C CA . TRP A 1 100 ? -3.822 1.787 -4.447 1.00 82.56 100 TRP A CA 1
ATOM 772 C C . TRP A 1 100 ? -3.734 0.882 -3.224 1.00 82.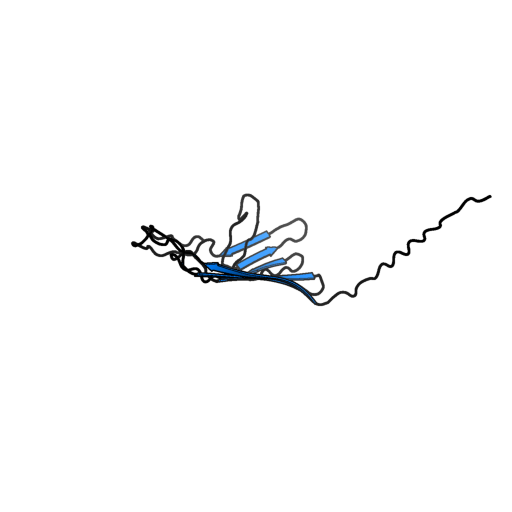56 100 TRP A C 1
ATOM 774 O O . TRP A 1 100 ? -2.751 0.933 -2.488 1.00 82.56 100 TRP A O 1
ATOM 784 N N . TYR A 1 101 ? -4.727 0.022 -3.037 1.00 85.06 101 TYR A N 1
ATOM 785 C CA . TYR A 1 101 ? -4.768 -0.904 -1.910 1.00 85.06 101 TYR A CA 1
ATOM 786 C C . TYR A 1 101 ? -5.244 -2.292 -2.338 1.00 85.06 101 TYR A C 1
ATOM 788 O O . TYR A 1 101 ? -5.859 -2.464 -3.387 1.00 85.06 101 TYR A O 1
ATOM 796 N N . SER A 1 102 ? -4.955 -3.296 -1.517 1.00 82.31 102 SER A N 1
ATOM 797 C CA . SER A 1 102 ? -5.493 -4.651 -1.652 1.00 82.31 102 SER A CA 1
ATOM 798 C C . SER A 1 102 ? -6.316 -4.967 -0.411 1.00 82.31 102 SER A C 1
ATOM 800 O O . SER A 1 102 ? -5.790 -4.931 0.702 1.00 82.31 102 SER A O 1
ATOM 802 N N . ALA A 1 103 ? -7.599 -5.265 -0.593 1.00 78.38 103 ALA A N 1
ATOM 803 C CA . ALA A 1 103 ? -8.488 -5.645 0.496 1.00 78.38 103 ALA A CA 1
ATOM 804 C C . ALA A 1 103 ? -8.922 -7.098 0.312 1.00 78.38 103 ALA A C 1
ATOM 806 O O . ALA A 1 103 ? -9.601 -7.426 -0.656 1.00 78.38 103 ALA A O 1
ATOM 807 N N . ARG A 1 104 ? -8.544 -7.973 1.248 1.00 79.06 104 ARG A N 1
ATOM 808 C CA . ARG A 1 104 ? -8.999 -9.366 1.251 1.00 79.06 104 ARG A CA 1
ATOM 809 C C . ARG A 1 104 ? -10.295 -9.468 2.051 1.00 79.06 104 ARG A C 1
ATOM 811 O O . ARG A 1 104 ? -10.270 -9.520 3.283 1.00 79.06 104 ARG A O 1
ATOM 818 N N . VAL A 1 105 ? -11.427 -9.503 1.352 1.00 74.62 105 VAL A N 1
ATOM 819 C CA . VAL A 1 105 ? -12.739 -9.722 1.983 1.00 74.62 105 VAL A CA 1
ATOM 820 C C . VAL A 1 105 ? -12.910 -11.206 2.317 1.00 74.62 105 VAL A C 1
ATOM 822 O O . VAL A 1 105 ? -13.212 -11.543 3.460 1.00 74.62 105 VAL A O 1
ATOM 825 N N . SER A 1 106 ? -12.638 -12.097 1.361 1.00 72.81 106 SER A N 1
ATOM 826 C CA . SER A 1 106 ? -12.594 -13.554 1.551 1.00 72.81 106 SER A CA 1
ATOM 827 C C . SER A 1 106 ? -11.649 -14.197 0.526 1.00 72.81 106 SER A C 1
ATOM 829 O O . SER A 1 106 ? -11.217 -13.534 -0.417 1.00 72.81 106 SER A O 1
ATOM 831 N N . ASP A 1 107 ? -11.351 -15.492 0.658 1.00 71.75 107 ASP A N 1
ATOM 832 C CA . ASP A 1 107 ? -10.532 -16.215 -0.333 1.00 71.75 107 ASP A CA 1
ATOM 833 C C . ASP A 1 107 ? -11.194 -16.280 -1.725 1.00 71.75 107 ASP A C 1
ATOM 835 O O . ASP A 1 107 ? -10.514 -16.459 -2.733 1.00 71.75 107 ASP A O 1
ATOM 839 N N . PHE A 1 108 ? -12.512 -16.066 -1.792 1.00 67.88 108 PHE A N 1
ATOM 840 C CA . PHE A 1 108 ? -13.299 -16.073 -3.029 1.00 67.88 108 PHE A CA 1
ATOM 841 C C . PHE A 1 108 ? -13.652 -14.664 -3.535 1.00 67.88 108 PHE A C 1
ATOM 843 O O . PHE A 1 108 ? -14.102 -14.516 -4.671 1.00 67.88 108 PHE A O 1
ATOM 850 N N . THR A 1 109 ? -13.426 -13.621 -2.725 1.00 66.19 109 THR A N 1
ATOM 851 C CA . THR A 1 109 ? -13.819 -12.236 -3.020 1.00 66.19 109 THR A CA 1
ATOM 852 C C . THR A 1 109 ? -12.664 -11.278 -2.714 1.00 66.19 109 THR A C 1
ATOM 854 O O . THR A 1 109 ? -12.309 -11.063 -1.556 1.00 66.19 109 THR A O 1
ATOM 857 N N . PHE A 1 110 ? -12.095 -10.670 -3.763 1.00 61.72 110 PHE A N 1
ATOM 858 C CA . PHE A 1 110 ? -10.961 -9.726 -3.704 1.00 61.72 110 PHE A CA 1
ATOM 859 C C . PHE A 1 110 ? -9.634 -10.288 -3.144 1.00 61.72 110 PHE A C 1
ATOM 861 O O . PHE A 1 110 ? -8.749 -9.518 -2.787 1.00 61.72 110 PHE A O 1
ATOM 868 N N . GLY A 1 111 ? -9.453 -11.616 -3.124 1.00 60.53 111 GLY A N 1
ATOM 869 C CA . GLY A 1 111 ? -8.340 -12.315 -2.456 1.00 60.53 111 GLY A CA 1
ATOM 870 C C . GLY A 1 111 ? -6.914 -11.786 -2.699 1.00 60.53 111 GLY A C 1
ATOM 871 O O . GLY A 1 111 ? -6.088 -11.867 -1.783 1.00 60.53 111 GLY A O 1
ATOM 872 N N . ASP A 1 112 ? -6.643 -11.224 -3.884 1.00 66.50 112 ASP A N 1
ATOM 873 C CA . ASP A 1 112 ? -5.361 -10.583 -4.230 1.00 66.50 112 ASP A CA 1
ATOM 874 C C . ASP A 1 112 ? -5.509 -9.433 -5.248 1.00 66.50 112 ASP A C 1
ATOM 876 O O . ASP A 1 112 ? -4.623 -9.123 -6.046 1.00 66.50 112 ASP A O 1
ATOM 880 N N . LEU A 1 113 ? -6.693 -8.821 -5.291 1.00 76.25 113 LEU A N 1
ATOM 881 C CA . LEU A 1 113 ? -6.997 -7.824 -6.307 1.00 76.25 113 LEU A CA 1
ATOM 882 C C . LEU A 1 113 ? -6.616 -6.429 -5.816 1.00 76.25 113 LEU A C 1
ATOM 884 O O . LEU A 1 113 ? -7.115 -5.966 -4.789 1.00 76.25 113 LEU A O 1
ATOM 888 N N . ARG A 1 114 ? -5.746 -5.743 -6.561 1.00 79.38 114 ARG A N 1
ATOM 889 C CA . ARG A 1 114 ? -5.370 -4.364 -6.246 1.00 79.38 114 ARG A CA 1
ATOM 890 C C . ARG A 1 114 ? -6.407 -3.403 -6.820 1.00 79.38 114 ARG A C 1
ATOM 892 O O . ARG A 1 114 ? -6.680 -3.410 -8.018 1.00 79.38 114 ARG A O 1
ATOM 899 N N . ILE A 1 115 ? -6.982 -2.589 -5.949 1.00 84.31 115 ILE A N 1
ATOM 900 C CA . ILE A 1 115 ? -8.045 -1.637 -6.250 1.00 84.31 115 ILE A CA 1
ATOM 901 C C . ILE A 1 115 ? -7.447 -0.235 -6.174 1.00 84.31 115 ILE A C 1
ATOM 903 O O . ILE A 1 115 ? -6.809 0.127 -5.185 1.00 84.31 115 ILE A O 1
ATOM 907 N N . LEU A 1 116 ? -7.665 0.564 -7.217 1.00 86.88 116 LEU A N 1
ATOM 908 C CA . LEU A 1 116 ? -7.459 2.006 -7.183 1.00 86.88 116 LEU A CA 1
ATOM 909 C C . LEU A 1 116 ? -8.774 2.683 -6.805 1.00 86.88 116 LEU A C 1
ATOM 911 O O . LEU A 1 116 ? -9.702 2.736 -7.616 1.00 86.88 116 LEU A O 1
ATOM 915 N N . GLY A 1 117 ? -8.860 3.231 -5.600 1.00 87.56 117 GLY A N 1
ATOM 916 C CA . GLY A 1 117 ? -10.061 3.928 -5.159 1.00 87.56 117 GLY A CA 1
ATOM 917 C C . GLY A 1 117 ? -10.060 4.232 -3.673 1.00 87.56 117 GLY A C 1
ATOM 918 O O . GLY A 1 117 ? -9.033 4.593 -3.101 1.00 87.56 117 GLY A O 1
ATOM 919 N N . GLY A 1 118 ? -11.224 4.076 -3.053 1.00 90.75 118 GLY A N 1
ATOM 920 C CA . GLY A 1 118 ? -11.406 4.250 -1.621 1.00 90.75 118 GLY A CA 1
ATOM 921 C C . GLY A 1 118 ? -12.281 3.155 -1.035 1.00 90.75 118 GLY A C 1
ATOM 922 O O . GLY A 1 118 ? -13.065 2.520 -1.740 1.00 90.75 118 GLY A O 1
ATOM 923 N N . GLY A 1 119 ? -12.133 2.900 0.252 1.00 88.88 119 GLY A N 1
ATOM 924 C CA . GLY A 1 119 ? -12.954 1.923 0.946 1.00 88.88 119 GLY A CA 1
ATOM 925 C C . GLY A 1 119 ? -12.936 2.143 2.443 1.00 88.88 119 GLY A C 1
ATOM 926 O O . GLY A 1 119 ? -12.070 2.835 2.974 1.00 88.88 119 GLY A O 1
ATOM 927 N N . ALA A 1 120 ? -13.902 1.546 3.117 1.00 89.50 120 ALA A N 1
ATOM 928 C CA . ALA A 1 120 ? -13.962 1.496 4.560 1.00 89.50 120 ALA A CA 1
ATOM 929 C C . ALA A 1 120 ? -14.386 0.094 4.978 1.00 89.50 120 ALA A C 1
ATOM 931 O O . ALA A 1 120 ? -15.335 -0.476 4.440 1.00 89.50 120 ALA A O 1
ATOM 932 N N . GLU A 1 121 ? -13.675 -0.449 5.947 1.00 90.50 121 GLU A N 1
ATOM 933 C CA . GLU A 1 121 ? -13.986 -1.699 6.599 1.00 90.50 121 GLU A CA 1
ATOM 934 C C . GLU A 1 121 ? -14.216 -1.438 8.083 1.00 90.50 121 GLU A C 1
ATOM 936 O O . GLU A 1 121 ? -13.446 -0.761 8.759 1.00 90.50 121 GLU A O 1
ATOM 941 N N . LEU A 1 122 ? -15.325 -1.962 8.570 1.00 90.19 122 LEU A N 1
ATOM 942 C CA . LEU A 1 122 ? -15.808 -1.845 9.928 1.00 90.19 122 LEU A CA 1
ATOM 943 C C . LEU A 1 122 ? -15.844 -3.252 10.501 1.00 90.19 122 LEU A C 1
ATOM 945 O O . LEU A 1 122 ? -16.600 -4.091 10.018 1.00 90.19 122 LEU A O 1
ATOM 949 N N . SER A 1 123 ? -15.062 -3.516 11.537 1.00 89.88 123 SER A N 1
ATOM 950 C CA . SER A 1 123 ? -15.020 -4.813 12.208 1.00 89.88 123 SER A CA 1
ATOM 951 C C . SER A 1 123 ? -15.301 -4.690 13.714 1.00 89.88 123 SER A C 1
ATOM 953 O O . SER A 1 123 ? -14.396 -4.910 14.529 1.00 89.88 123 SER A O 1
ATOM 955 N N . PRO A 1 124 ? -16.521 -4.293 14.135 1.00 84.88 124 PRO A N 1
ATOM 956 C CA . PRO A 1 124 ? -16.883 -4.269 15.548 1.00 84.88 124 PRO A CA 1
ATOM 957 C C . PRO A 1 124 ? -17.110 -5.700 16.067 1.00 84.88 124 PRO A C 1
ATOM 959 O O . PRO A 1 124 ? -18.210 -6.250 15.997 1.00 84.88 124 PRO A O 1
ATOM 962 N N . GLY A 1 125 ? -16.054 -6.313 16.606 1.00 83.44 125 GLY A N 1
ATOM 963 C CA . GLY A 1 125 ? -16.118 -7.613 17.279 1.00 83.44 125 GLY A CA 1
ATOM 964 C C . GLY A 1 125 ? -16.519 -8.758 16.345 1.00 83.44 125 GLY A C 1
ATOM 965 O O . GLY A 1 125 ? -15.688 -9.263 15.598 1.00 83.44 125 GLY A O 1
ATOM 966 N N . ALA A 1 126 ? -17.783 -9.188 16.416 1.00 83.50 126 ALA A N 1
ATOM 967 C CA . ALA A 1 126 ? -18.304 -10.345 15.679 1.00 83.50 126 ALA A CA 1
ATOM 968 C C . ALA A 1 126 ? -18.805 -10.023 14.259 1.00 83.50 126 ALA A C 1
ATOM 970 O O . ALA A 1 126 ? -19.051 -10.939 13.476 1.00 83.50 126 ALA A O 1
ATOM 971 N N . PHE A 1 127 ? -18.969 -8.743 13.919 1.00 85.06 127 PHE A N 1
ATOM 972 C CA . PHE A 1 127 ? -19.439 -8.320 12.601 1.00 85.06 127 PHE A CA 1
ATOM 973 C C . PHE A 1 127 ? -18.307 -7.681 11.805 1.00 85.06 127 PHE A C 1
ATOM 975 O O . PHE A 1 127 ? -17.472 -6.973 12.363 1.00 85.06 127 PHE A O 1
ATOM 982 N N . ARG A 1 128 ? -18.313 -7.906 10.489 1.00 86.81 128 ARG A N 1
ATOM 983 C CA . ARG A 1 128 ? -17.413 -7.266 9.529 1.00 86.81 128 ARG A CA 1
ATOM 984 C C . ARG A 1 128 ? -18.242 -6.724 8.373 1.00 86.81 128 ARG A C 1
ATOM 986 O O . ARG A 1 128 ? -18.904 -7.488 7.677 1.00 86.81 128 ARG A O 1
ATOM 993 N N . LEU A 1 129 ? -18.211 -5.414 8.180 1.00 88.00 129 LEU A N 1
ATOM 994 C CA . LEU A 1 129 ? -18.842 -4.721 7.067 1.00 88.00 129 LEU A CA 1
ATOM 995 C C . LEU A 1 129 ? -17.748 -4.034 6.261 1.00 88.00 129 LEU A C 1
ATOM 997 O O . LEU A 1 129 ? -17.047 -3.174 6.778 1.00 88.00 129 LEU A O 1
ATOM 1001 N N . ALA A 1 130 ? -17.596 -4.422 5.001 1.00 87.50 130 ALA A N 1
ATOM 1002 C CA . ALA A 1 130 ? -16.576 -3.886 4.111 1.00 87.50 130 ALA A CA 1
ATOM 1003 C C . ALA A 1 130 ? -17.245 -3.245 2.896 1.00 87.50 130 ALA A C 1
ATOM 1005 O O . ALA A 1 130 ? -18.064 -3.872 2.223 1.00 87.50 130 ALA A O 1
ATOM 1006 N N . VAL A 1 131 ? -16.897 -1.992 2.620 1.00 88.19 131 VAL A N 1
ATOM 1007 C CA . VAL A 1 131 ? -17.353 -1.246 1.448 1.00 88.19 131 VAL A CA 1
ATOM 1008 C C . VAL A 1 131 ? -16.123 -0.771 0.697 1.00 88.19 131 VAL A C 1
ATOM 1010 O O . VAL A 1 131 ? -15.324 0.002 1.219 1.00 88.19 131 VAL A O 1
ATOM 1013 N N . HIS A 1 132 ? -15.986 -1.212 -0.548 1.00 88.12 132 HIS A N 1
ATOM 1014 C CA . HIS A 1 132 ? -14.895 -0.820 -1.431 1.00 88.12 132 HIS A CA 1
ATOM 1015 C C . HIS A 1 132 ? -15.479 -0.244 -2.712 1.00 88.12 132 HIS A C 1
ATOM 1017 O O . HIS A 1 132 ? -16.395 -0.815 -3.302 1.00 88.12 132 HIS A O 1
ATOM 1023 N N . TYR A 1 133 ? -14.945 0.890 -3.145 1.00 87.69 133 TYR A N 1
ATOM 1024 C CA . TYR A 1 133 ? -15.332 1.540 -4.383 1.00 87.69 133 TYR A CA 1
ATOM 1025 C C . TYR A 1 133 ? -14.085 1.966 -5.145 1.00 87.69 133 TYR A C 1
ATOM 1027 O O . TYR A 1 133 ? -13.234 2.696 -4.631 1.00 87.69 133 TYR A O 1
ATOM 1035 N N . GLY A 1 134 ? -13.968 1.528 -6.391 1.00 85.56 134 GLY A N 1
ATOM 1036 C CA . GLY A 1 134 ? -12.810 1.873 -7.190 1.00 85.56 134 GLY A CA 1
ATOM 1037 C C . GLY A 1 134 ? -12.759 1.150 -8.515 1.00 85.56 134 GLY A C 1
ATOM 1038 O O . GLY A 1 134 ? -13.764 0.670 -9.036 1.00 85.56 134 GLY A O 1
ATOM 1039 N N . TYR A 1 135 ? -11.550 1.125 -9.056 1.00 80.44 135 TYR A N 1
ATOM 1040 C CA . TYR A 1 135 ? -11.219 0.448 -10.289 1.00 80.44 135 TYR A CA 1
ATOM 1041 C C . TYR A 1 135 ? -10.152 -0.586 -10.011 1.00 80.44 135 TYR A C 1
ATOM 1043 O O . TYR A 1 135 ? -9.053 -0.273 -9.559 1.00 80.44 135 TYR A O 1
ATOM 1051 N N . THR A 1 136 ? -10.468 -1.818 -10.351 1.00 76.69 136 THR A N 1
ATOM 1052 C CA . THR A 1 136 ? -9.509 -2.913 -10.334 1.00 76.69 136 THR A CA 1
ATOM 1053 C C . THR A 1 136 ? -8.494 -2.797 -11.473 1.00 76.69 136 THR A C 1
ATOM 1055 O O . THR A 1 136 ? -7.323 -3.153 -11.341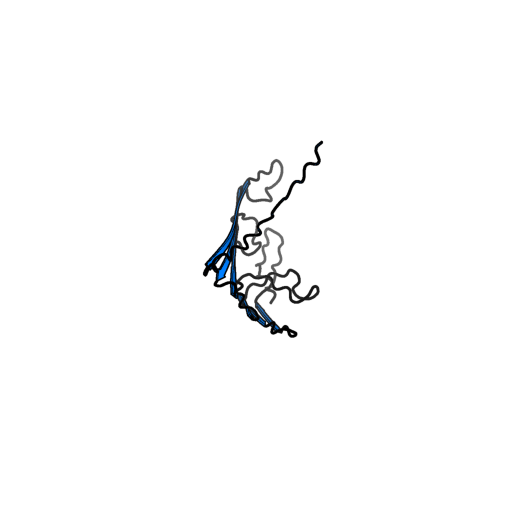 1.00 76.69 136 THR A O 1
ATOM 1058 N N . ARG A 1 137 ? -8.947 -2.338 -12.646 1.00 70.94 137 ARG A N 1
ATOM 1059 C CA . ARG A 1 137 ? -8.114 -2.308 -13.849 1.00 70.94 137 ARG A CA 1
ATOM 1060 C C . ARG A 1 137 ? -8.302 -1.017 -14.614 1.00 70.94 137 ARG A C 1
ATOM 1062 O O . ARG A 1 137 ? -9.431 -0.655 -14.943 1.00 70.94 137 ARG A O 1
ATOM 1069 N N . GLN A 1 138 ? -7.198 -0.338 -14.907 1.00 64.38 138 GLN A N 1
ATOM 1070 C CA . GLN A 1 138 ? -7.199 0.881 -15.709 1.00 64.38 138 GLN A CA 1
ATOM 1071 C C . GLN A 1 138 ? -7.405 0.538 -17.190 1.00 64.38 138 GLN A C 1
ATOM 1073 O O . GLN A 1 138 ? -6.999 -0.533 -17.637 1.00 64.38 138 GLN A O 1
ATOM 1078 N N . ALA A 1 139 ? -8.065 1.432 -17.933 1.00 59.59 139 ALA A N 1
ATOM 1079 C CA . ALA A 1 139 ? -8.218 1.265 -19.375 1.00 59.59 139 ALA A CA 1
ATOM 1080 C C . ALA A 1 139 ? -6.847 1.332 -20.057 1.00 59.59 139 ALA A C 1
ATOM 1082 O O . ALA A 1 139 ? -5.998 2.124 -19.640 1.00 59.59 139 ALA A O 1
ATOM 1083 N N . ARG A 1 140 ? -6.656 0.516 -21.091 1.00 62.38 140 ARG A N 1
ATOM 1084 C CA . ARG A 1 140 ? -5.498 0.578 -21.982 1.00 62.38 140 ARG A CA 1
ATOM 1085 C C . ARG A 1 140 ? -5.997 0.812 -23.396 1.00 62.38 140 ARG A C 1
ATOM 1087 O O . ARG A 1 140 ? -6.895 0.098 -23.846 1.00 62.38 140 ARG A O 1
ATOM 1094 N N . ASP A 1 141 ? -5.414 1.787 -24.071 1.00 67.44 141 ASP A N 1
ATOM 1095 C CA . ASP A 1 141 ? -5.781 2.091 -25.447 1.00 67.44 141 ASP A CA 1
ATOM 1096 C C . ASP A 1 141 ? -5.275 1.000 -26.404 1.00 67.44 141 ASP A C 1
ATOM 1098 O O . ASP A 1 141 ? -4.279 0.331 -26.102 1.00 67.44 141 ASP A O 1
ATOM 1102 N N . PRO A 1 142 ? -5.971 0.772 -27.530 1.00 58.62 142 PRO A N 1
ATOM 1103 C CA . PRO A 1 142 ? -5.510 -0.156 -28.548 1.00 58.62 142 PRO A CA 1
ATOM 1104 C C . PRO A 1 142 ? -4.180 0.310 -29.142 1.00 58.62 142 PRO A C 1
ATOM 1106 O O . PRO A 1 142 ? -4.036 1.474 -29.509 1.00 58.62 142 PRO A O 1
ATOM 1109 N N . ASP A 1 143 ? -3.235 -0.616 -29.289 1.00 60.66 143 ASP A N 1
ATOM 1110 C CA . ASP A 1 143 ? -1.954 -0.366 -29.944 1.00 60.66 143 ASP A CA 1
ATOM 1111 C C . ASP A 1 143 ? -1.727 -1.397 -31.051 1.00 60.66 143 ASP A C 1
ATOM 1113 O O . ASP A 1 143 ? -1.600 -2.606 -30.820 1.00 60.66 143 ASP A O 1
ATOM 1117 N N . THR A 1 144 ? -1.684 -0.899 -32.282 1.00 65.06 144 THR A N 1
ATOM 1118 C CA . THR A 1 144 ? -1.504 -1.699 -33.492 1.00 65.06 144 THR A CA 1
ATOM 1119 C C . THR A 1 144 ? -0.066 -2.206 -33.638 1.00 65.06 144 THR A C 1
ATOM 1121 O O . THR A 1 144 ? 0.142 -3.215 -34.307 1.00 65.06 144 THR A O 1
ATOM 1124 N N . ALA A 1 145 ? 0.919 -1.581 -32.976 1.00 68.75 145 ALA A N 1
ATOM 1125 C CA . ALA A 1 145 ? 2.320 -2.009 -33.006 1.00 68.75 145 ALA A CA 1
ATOM 1126 C C . ALA A 1 145 ? 2.571 -3.309 -32.219 1.00 68.75 145 ALA A C 1
ATOM 1128 O O . ALA A 1 145 ? 3.492 -4.057 -32.540 1.00 68.75 145 ALA A O 1
ATOM 1129 N N . TYR A 1 146 ? 1.726 -3.606 -31.224 1.00 60.94 146 TYR A N 1
ATOM 1130 C CA . TYR A 1 146 ? 1.803 -4.818 -30.396 1.00 60.94 146 TYR A CA 1
ATOM 1131 C C . TYR A 1 146 ? 0.589 -5.748 -30.556 1.00 60.94 146 TYR A C 1
ATOM 1133 O O . TYR A 1 146 ? 0.408 -6.653 -29.743 1.00 60.94 146 TYR A O 1
ATOM 1141 N N . ALA A 1 147 ? -0.248 -5.534 -31.581 1.00 64.31 147 ALA A N 1
ATOM 1142 C CA . ALA A 1 147 ? -1.504 -6.266 -31.792 1.00 64.31 147 ALA A CA 1
ATOM 1143 C C . ALA A 1 147 ? -2.400 -6.307 -30.533 1.00 64.31 147 ALA A C 1
ATOM 1145 O O . ALA A 1 147 ? -3.022 -7.321 -30.212 1.00 64.31 147 ALA A O 1
ATOM 1146 N N . PHE A 1 148 ? -2.450 -5.196 -29.797 1.00 65.94 148 PHE A N 1
ATOM 1147 C CA . PHE A 1 148 ? -3.245 -5.062 -28.587 1.00 65.94 148 PHE A CA 1
ATOM 1148 C C . PHE A 1 148 ? -4.552 -4.337 -28.911 1.00 65.94 148 PHE A C 1
ATOM 1150 O O . PHE A 1 148 ? -4.550 -3.166 -29.278 1.00 65.94 148 PHE A O 1
ATOM 1157 N N . PHE A 1 149 ? -5.687 -5.021 -28.759 1.00 64.06 149 PHE A N 1
ATOM 1158 C CA . PHE A 1 149 ? -7.009 -4.508 -29.153 1.00 64.06 149 PHE A CA 1
ATOM 1159 C C . PHE A 1 149 ? -7.614 -3.477 -28.188 1.00 64.06 149 PHE A C 1
ATOM 1161 O O . PHE A 1 149 ? -8.747 -3.041 -28.382 1.00 64.06 149 PHE A O 1
ATOM 1168 N N . GLY A 1 150 ? -6.864 -3.059 -27.169 1.00 62.06 150 GLY A N 1
ATOM 1169 C CA . GLY A 1 150 ? -7.374 -2.194 -26.118 1.00 62.06 150 GLY A CA 1
ATOM 1170 C C . GLY A 1 150 ? -8.112 -3.000 -25.055 1.00 62.06 150 GLY A C 1
ATOM 1171 O O . GLY A 1 150 ? -8.679 -4.064 -25.302 1.00 62.06 150 GLY A O 1
ATOM 1172 N N . GLU A 1 151 ? -8.096 -2.496 -23.831 1.00 68.00 151 GLU A N 1
ATOM 1173 C CA . GLU A 1 151 ? -8.763 -3.131 -22.708 1.00 68.00 151 GLU A CA 1
ATOM 1174 C C . GLU A 1 151 ? -9.569 -2.106 -21.924 1.00 68.00 151 GLU A C 1
ATOM 1176 O O . GLU A 1 151 ? -9.052 -1.081 -21.479 1.00 68.00 151 GLU A O 1
ATOM 1181 N N . TYR A 1 152 ? -10.847 -2.411 -21.708 1.00 66.69 152 TYR A N 1
ATOM 1182 C CA . TYR A 1 152 ? -11.736 -1.537 -20.956 1.00 66.69 152 TYR A CA 1
ATOM 1183 C C . TYR A 1 152 ? -11.414 -1.535 -19.460 1.00 66.69 152 TYR A C 1
ATOM 1185 O O . TYR A 1 152 ? -10.989 -2.539 -18.872 1.00 66.69 152 TYR A O 1
ATOM 1193 N N . ARG A 1 153 ? -11.682 -0.386 -18.835 1.00 61.31 153 ARG A N 1
ATOM 1194 C CA . ARG A 1 153 ? -11.601 -0.196 -17.386 1.00 61.31 153 ARG A CA 1
ATOM 1195 C C . ARG A 1 153 ? -12.583 -1.139 -16.682 1.00 61.31 153 ARG A C 1
ATOM 1197 O O . ARG A 1 153 ? -13.770 -1.116 -17.001 1.00 61.31 153 ARG A O 1
ATOM 1204 N N . ARG A 1 154 ? -12.113 -1.917 -15.702 1.00 67.44 154 ARG A N 1
ATOM 1205 C CA . ARG A 1 154 ? -12.974 -2.738 -14.831 1.00 67.44 154 ARG A CA 1
ATOM 1206 C C . ARG A 1 154 ? -13.135 -2.046 -13.482 1.00 67.44 154 ARG A C 1
ATOM 1208 O O . ARG A 1 154 ? -12.131 -1.663 -12.875 1.00 67.44 154 ARG A O 1
ATOM 1215 N N . ARG A 1 155 ? -14.393 -1.841 -13.091 1.00 62.38 155 ARG A N 1
ATOM 1216 C CA . ARG A 1 155 ? -14.797 -1.367 -11.765 1.00 62.38 155 ARG A CA 1
ATOM 1217 C C . ARG A 1 155 ? -14.760 -2.567 -10.835 1.00 62.38 155 ARG A C 1
ATOM 1219 O O . ARG A 1 155 ? -15.471 -3.539 -11.164 1.00 62.38 155 ARG A O 1
#

Secondary structure (DSSP, 8-state):
--------------------SEEEEEEEEEEEEE---SSS---S-SEEEEEEEEEEEEETTTEEEEEEEEEE---SSS-S-SEEEEE--EETTEEEEEEEEE--SBTTBSTT-EEEEEEEEE--TT--EEEEEEESB--B--BGGGTB--BPPB-

Radius of gyration: 24.71 Å; chains: 1; bounding box: 53×41×84 Å

pLDDT: mean 74.7, std 14.05, range [40.03, 90.75]